Protein AF-A0A7X7AN41-F1 (afdb_monomer_lite)

Secondary structure (DSSP, 8-state):
----S-S---HHHHHHHHS----------S---HHHHHHHHHHHHHHHHHHHH-SHHHHHHHTTS-HHHHHHHHHHHHH---

Radius of gyration: 19.29 Å; chains: 1; bounding box: 28×35×56 Å

Structure (mmCIF, N/CA/C/O backbone):
data_AF-A0A7X7AN41-F1
#
_entry.id   AF-A0A7X7AN41-F1
#
loop_
_atom_site.group_PDB
_atom_site.id
_atom_site.type_symbol
_atom_site.label_atom_id
_atom_site.label_alt_id
_atom_site.label_comp_id
_atom_site.label_asym_id
_atom_site.label_entity_id
_atom_site.label_seq_id
_atom_site.pdbx_PDB_ins_code
_atom_site.Cartn_x
_atom_site.Cartn_y
_atom_site.Cartn_z
_atom_site.occupancy
_atom_site.B_iso_or_equiv
_atom_site.auth_seq_id
_atom_site.auth_comp_id
_atom_site.auth_asym_id
_atom_site.auth_atom_id
_atom_site.pdbx_PDB_model_num
ATOM 1 N N . VAL A 1 1 ? -5.059 -24.955 -37.482 1.00 42.69 1 VAL A N 1
ATOM 2 C CA . VAL A 1 1 ? -4.325 -23.994 -38.342 1.00 42.69 1 VAL A CA 1
ATOM 3 C C . VAL A 1 1 ? -4.339 -22.642 -37.656 1.00 42.69 1 VAL A C 1
ATOM 5 O O . VAL A 1 1 ? -5.417 -22.112 -37.440 1.00 42.69 1 VAL A O 1
ATOM 8 N N . ILE A 1 2 ? -3.179 -22.140 -37.228 1.00 34.84 2 ILE A N 1
ATOM 9 C CA . ILE A 1 2 ? -3.064 -20.796 -36.645 1.00 34.84 2 ILE A CA 1
ATOM 10 C C . ILE A 1 2 ? -2.809 -19.851 -37.819 1.00 34.84 2 ILE A C 1
ATOM 12 O O . ILE A 1 2 ? -1.740 -19.884 -38.422 1.00 34.84 2 ILE A O 1
ATOM 16 N N . THR A 1 3 ? -3.819 -19.082 -38.212 1.00 51.53 3 THR A N 1
ATOM 17 C CA . THR A 1 3 ? -3.716 -18.110 -39.305 1.00 51.53 3 THR A CA 1
ATOM 18 C C . THR A 1 3 ? -3.256 -16.766 -38.747 1.00 51.53 3 THR A C 1
ATOM 20 O O . THR A 1 3 ? -4.082 -15.974 -38.301 1.00 51.53 3 THR A O 1
ATOM 23 N N . SER A 1 4 ? -1.946 -16.507 -38.777 1.00 55.22 4 SER A N 1
ATOM 24 C CA . SER A 1 4 ? -1.358 -15.188 -38.495 1.00 55.22 4 SER A CA 1
ATOM 25 C C . SER A 1 4 ? -0.816 -14.563 -39.782 1.00 55.22 4 SER A C 1
ATOM 27 O O . SER A 1 4 ? -0.151 -15.226 -40.572 1.00 55.22 4 SER A O 1
ATOM 29 N N . GLN A 1 5 ? -1.084 -13.272 -39.993 1.00 60.59 5 GLN A N 1
ATOM 30 C CA . GLN A 1 5 ? -0.756 -12.518 -41.216 1.00 60.59 5 GLN A CA 1
ATOM 31 C C . GLN A 1 5 ? 0.725 -12.086 -41.327 1.00 60.59 5 GLN A C 1
ATOM 33 O O . GLN A 1 5 ? 1.057 -11.207 -42.120 1.00 60.59 5 GLN A O 1
ATOM 38 N N . LYS A 1 6 ? 1.638 -12.685 -40.554 1.00 53.44 6 LYS A N 1
ATOM 39 C CA . LYS A 1 6 ? 3.080 -12.410 -40.632 1.00 53.44 6 LYS A CA 1
ATOM 40 C C . LYS A 1 6 ? 3.879 -13.699 -40.464 1.00 53.44 6 LYS A C 1
ATOM 42 O O . LYS A 1 6 ? 3.715 -14.425 -39.492 1.00 53.44 6 LYS A O 1
ATOM 4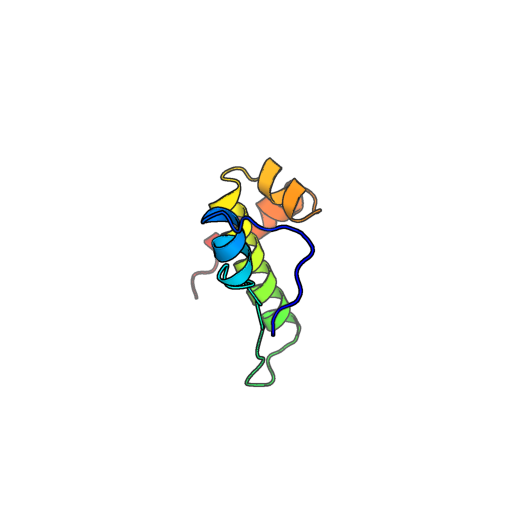7 N N . SER A 1 7 ? 4.724 -13.966 -41.457 1.00 58.19 7 SER A N 1
ATOM 48 C CA . SER A 1 7 ? 5.422 -15.236 -41.701 1.00 58.19 7 SER A CA 1
ATOM 49 C C . SER A 1 7 ? 6.742 -15.403 -40.928 1.00 58.19 7 SER A C 1
ATOM 51 O O . SER A 1 7 ? 7.565 -16.234 -41.307 1.00 58.19 7 SER A O 1
ATOM 53 N N . VAL A 1 8 ? 6.977 -14.629 -39.866 1.00 61.97 8 VAL A N 1
ATOM 54 C CA . VAL A 1 8 ? 8.169 -14.762 -39.016 1.00 61.97 8 VAL A CA 1
ATOM 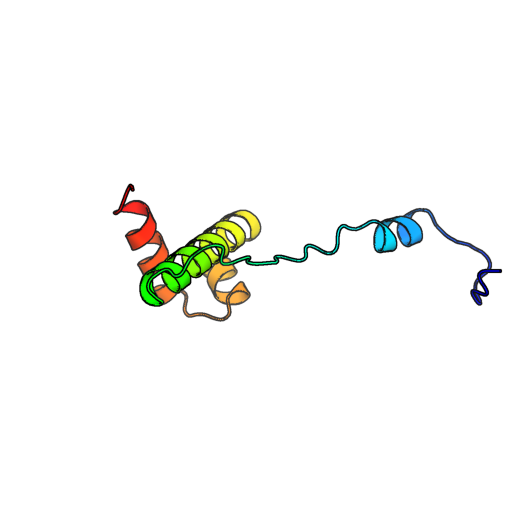55 C C . VAL A 1 8 ? 7.732 -14.538 -37.574 1.00 61.97 8 VAL A C 1
ATOM 57 O O . VAL A 1 8 ? 7.245 -13.461 -37.250 1.00 61.97 8 VAL A O 1
ATOM 60 N N . ILE A 1 9 ? 7.845 -15.581 -36.751 1.00 58.50 9 ILE A N 1
ATOM 61 C CA . ILE A 1 9 ? 7.632 -15.519 -35.302 1.00 58.50 9 ILE A CA 1
ATOM 62 C C . ILE A 1 9 ? 9.030 -15.437 -34.695 1.00 58.50 9 ILE A C 1
ATOM 64 O O . ILE A 1 9 ? 9.794 -16.405 -34.775 1.00 58.50 9 ILE A O 1
ATOM 68 N N . GLU A 1 10 ? 9.397 -14.280 -34.154 1.00 60.19 10 GLU A N 1
ATOM 69 C CA . GLU A 1 10 ? 10.669 -14.119 -33.449 1.00 60.19 10 GLU A CA 1
ATOM 70 C C . GLU A 1 10 ? 10.530 -14.664 -32.020 1.00 60.19 10 GLU A C 1
ATOM 72 O O . GLU A 1 10 ? 9.437 -14.720 -31.457 1.00 60.19 10 GLU A O 1
ATOM 77 N N . LYS A 1 11 ? 11.634 -15.127 -31.413 1.00 58.22 11 LYS A N 1
ATOM 78 C CA . LYS A 1 11 ? 11.613 -15.749 -30.070 1.00 58.22 11 LYS A CA 1
ATOM 79 C C . LYS A 1 11 ? 10.978 -14.840 -29.006 1.00 58.22 11 LYS A C 1
ATOM 81 O O . LYS A 1 11 ? 10.428 -15.345 -28.029 1.00 58.22 11 LYS A O 1
ATOM 86 N N . ASP A 1 12 ? 11.027 -13.530 -29.225 1.00 58.84 12 ASP A N 1
ATOM 87 C CA . ASP A 1 12 ? 10.430 -12.515 -28.363 1.00 58.84 12 ASP A CA 1
ATOM 88 C C . ASP A 1 12 ? 8.891 -12.496 -28.404 1.00 58.84 12 ASP A C 1
ATOM 90 O O . ASP A 1 12 ? 8.267 -12.256 -27.368 1.00 58.84 12 ASP A O 1
ATOM 94 N N . ASP A 1 13 ? 8.264 -12.865 -29.527 1.00 60.16 13 ASP A N 1
ATOM 95 C CA . ASP A 1 13 ? 6.797 -12.950 -29.644 1.00 60.16 13 ASP A CA 1
ATOM 96 C C . ASP A 1 13 ? 6.232 -14.098 -28.790 1.00 60.16 13 ASP A C 1
ATOM 98 O O . ASP A 1 13 ? 5.162 -14.000 -28.186 1.00 60.16 13 ASP A O 1
ATOM 102 N N . LEU A 1 14 ? 6.985 -15.199 -28.680 1.00 64.12 14 LEU A N 1
ATOM 103 C CA . LEU A 1 14 ? 6.615 -16.347 -27.845 1.00 64.12 14 LEU A CA 1
ATOM 104 C C . LEU A 1 14 ? 6.733 -16.029 -26.349 1.00 64.12 14 LEU A C 1
ATOM 106 O O . LEU A 1 14 ? 5.954 -16.538 -25.537 1.00 64.12 14 LEU A O 1
ATOM 110 N N . LEU A 1 15 ? 7.675 -15.158 -25.976 1.00 60.09 15 LEU A N 1
ATOM 111 C CA . LEU A 1 15 ? 7.853 -14.719 -24.594 1.00 60.09 15 LEU A CA 1
ATOM 112 C C . LEU A 1 15 ? 6.673 -13.869 -24.113 1.00 60.09 15 LEU A C 1
ATOM 114 O O . LEU A 1 15 ? 6.362 -13.908 -22.925 1.00 60.09 15 LEU A O 1
ATOM 118 N N . GLU A 1 16 ? 5.967 -13.148 -24.989 1.00 60.28 16 GLU A N 1
ATOM 119 C CA . GLU A 1 16 ? 4.748 -12.424 -24.600 1.00 60.28 16 GLU A CA 1
ATOM 120 C C . GLU A 1 16 ? 3.578 -13.339 -24.238 1.00 60.28 16 GLU A C 1
ATOM 122 O 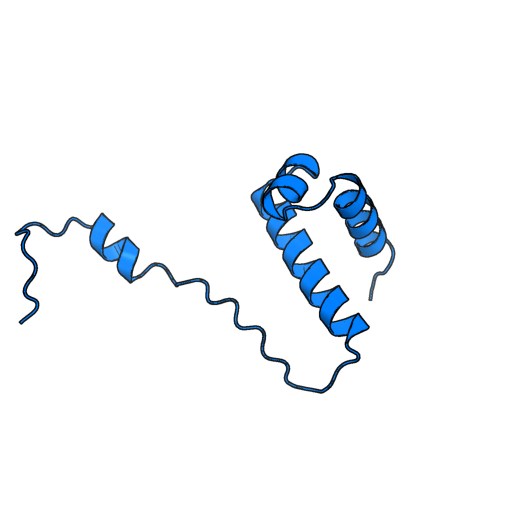O . GLU A 1 16 ? 2.819 -13.009 -23.327 1.00 60.28 16 GLU A O 1
ATOM 127 N N . MET A 1 17 ? 3.464 -14.506 -24.876 1.00 59.62 17 MET A N 1
ATOM 128 C CA . MET A 1 17 ? 2.397 -15.472 -24.590 1.00 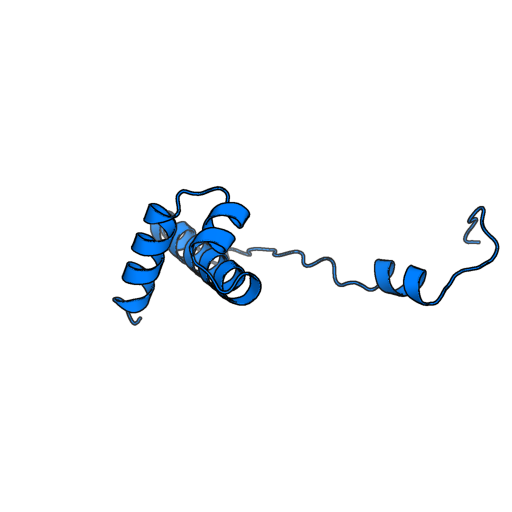59.62 17 MET A CA 1
ATOM 129 C C . MET A 1 17 ? 2.664 -16.300 -23.327 1.00 59.62 17 MET A C 1
ATOM 131 O O . MET A 1 17 ? 1.723 -16.725 -22.660 1.00 59.62 17 MET A O 1
ATOM 135 N N . ILE A 1 18 ? 3.943 -16.525 -23.000 1.00 65.94 18 ILE A N 1
ATOM 136 C CA . ILE A 1 18 ? 4.384 -17.311 -21.835 1.00 65.94 18 ILE A CA 1
ATOM 137 C C . ILE A 1 18 ? 4.661 -16.420 -20.620 1.00 65.94 18 ILE A C 1
ATOM 139 O O . ILE A 1 18 ? 4.810 -16.943 -19.514 1.00 65.94 18 ILE A O 1
ATOM 143 N N . LYS A 1 19 ? 4.694 -15.083 -20.769 1.00 61.19 19 LYS A N 1
ATOM 144 C CA . LYS A 1 19 ? 4.694 -14.183 -19.609 1.00 61.19 19 LYS A CA 1
ATOM 145 C C . LYS A 1 19 ? 3.545 -14.637 -18.712 1.00 61.19 19 LYS A C 1
ATOM 147 O O . LYS A 1 19 ? 2.396 -14.563 -19.154 1.00 61.19 19 LYS A O 1
ATOM 152 N N . PRO A 1 20 ? 3.818 -15.114 -17.482 1.00 57.41 20 PRO A N 1
ATOM 153 C CA . PRO A 1 20 ? 2.747 -15.358 -16.546 1.00 57.41 20 PRO A CA 1
ATOM 154 C C . PRO A 1 20 ? 2.054 -14.011 -16.412 1.00 57.41 20 PRO A C 1
ATOM 156 O O . PRO A 1 20 ? 2.640 -13.049 -15.912 1.00 57.41 20 PRO A O 1
ATOM 159 N N . GLN A 1 21 ? 0.840 -13.914 -16.954 1.00 57.16 21 GLN A N 1
ATOM 160 C CA . GLN A 1 21 ? -0.077 -12.845 -16.618 1.00 57.16 21 GLN A CA 1
ATOM 161 C C . GLN A 1 21 ? -0.113 -12.922 -15.099 1.00 57.16 21 GLN A C 1
ATOM 163 O O . GLN A 1 21 ? -0.599 -13.917 -14.561 1.00 57.16 21 GLN A O 1
ATOM 168 N N . VAL A 1 22 ? 0.538 -11.983 -14.409 1.00 60.03 22 VAL A N 1
ATOM 169 C CA . VAL A 1 22 ? 0.553 -11.945 -12.948 1.00 60.03 22 VAL A CA 1
ATOM 170 C C . VAL A 1 22 ? -0.871 -11.588 -12.548 1.00 60.03 22 VAL A C 1
ATOM 172 O O . VAL A 1 22 ? -1.203 -10.434 -12.297 1.00 60.03 22 VAL A O 1
ATOM 175 N N . GLN A 1 23 ? -1.745 -12.586 -12.585 1.00 56.12 23 GLN A N 1
ATOM 176 C CA . GLN A 1 23 ? -3.077 -12.543 -12.041 1.00 56.12 23 GLN A CA 1
ATOM 177 C C . GLN A 1 23 ? -2.850 -12.615 -10.539 1.00 56.12 23 GLN A C 1
ATOM 179 O O . GLN A 1 23 ? -2.703 -13.684 -9.960 1.00 56.12 23 GLN A O 1
ATOM 184 N N . THR A 1 24 ? -2.699 -11.457 -9.902 1.00 58.19 24 THR A N 1
ATOM 185 C CA . THR A 1 24 ? -2.885 -11.355 -8.455 1.00 58.19 24 THR A CA 1
ATOM 186 C C . THR A 1 24 ? -4.361 -11.612 -8.173 1.00 58.19 24 THR A C 1
ATOM 188 O O . THR A 1 24 ? -5.137 -10.667 -8.045 1.00 58.19 24 THR A O 1
ATOM 191 N N . SER A 1 25 ? -4.765 -12.882 -8.154 1.00 56.88 25 SER A N 1
ATOM 192 C CA . SER A 1 25 ? -6.007 -13.308 -7.526 1.00 56.88 25 SER A CA 1
ATOM 193 C C . SER A 1 25 ? -5.806 -13.224 -6.014 1.00 56.88 25 SER A C 1
ATOM 195 O O . SER A 1 25 ? -4.851 -13.768 -5.462 1.00 56.88 25 SER A O 1
ATOM 197 N N . PHE A 1 26 ? -6.669 -12.463 -5.346 1.00 64.31 26 PHE A N 1
ATOM 198 C CA . PHE A 1 26 ? -6.755 -12.447 -3.891 1.00 64.31 26 PHE A CA 1
ATOM 199 C C . PHE A 1 26 ? -7.925 -13.353 -3.521 1.00 64.31 26 PHE A C 1
ATOM 201 O O . PHE A 1 26 ? -9.080 -12.981 -3.718 1.00 64.31 26 PHE A O 1
ATOM 208 N N . GLU A 1 27 ? -7.626 -14.560 -3.054 1.00 66.94 27 GLU A N 1
ATOM 209 C CA . GLU A 1 27 ? -8.640 -15.501 -2.585 1.00 66.94 27 GLU A CA 1
ATOM 210 C C . GLU A 1 27 ? -8.858 -15.274 -1.089 1.00 66.94 27 GLU A C 1
ATOM 212 O O . GLU A 1 27 ? -7.951 -15.451 -0.278 1.00 66.94 27 GLU A O 1
ATOM 217 N N . ILE A 1 28 ? -10.058 -14.820 -0.725 1.00 71.00 28 ILE A N 1
ATOM 218 C CA . ILE A 1 28 ? -10.477 -14.704 0.673 1.00 71.00 28 ILE A CA 1
ATOM 219 C C . ILE A 1 28 ? -11.041 -16.070 1.066 1.00 71.00 28 ILE A C 1
ATOM 221 O O . ILE A 1 28 ? -12.150 -16.418 0.665 1.00 71.00 28 ILE A O 1
ATOM 225 N N . THR A 1 29 ? -10.260 -16.859 1.803 1.00 74.06 29 THR A N 1
ATOM 226 C CA . THR A 1 29 ? -10.645 -18.216 2.229 1.00 74.06 29 THR A CA 1
ATOM 227 C C . THR A 1 29 ? -11.605 -18.213 3.415 1.00 74.06 29 THR A C 1
ATOM 229 O O . THR A 1 29 ? -12.406 -19.131 3.555 1.00 74.06 29 THR A O 1
ATOM 232 N N . GLU A 1 30 ? -11.552 -17.173 4.251 1.00 75.06 30 GLU A N 1
ATOM 233 C CA . GLU A 1 30 ? -12.372 -17.025 5.454 1.00 75.06 30 GLU A CA 1
ATOM 234 C C . GLU A 1 30 ? -12.819 -15.571 5.639 1.00 75.06 30 GLU A C 1
ATOM 236 O O . GLU A 1 30 ? -12.165 -14.633 5.176 1.00 75.06 30 GLU A O 1
ATOM 241 N N . ILE A 1 31 ? -13.946 -15.372 6.326 1.00 81.50 31 ILE A N 1
ATOM 242 C CA . ILE A 1 31 ? -14.447 -14.032 6.641 1.00 81.50 31 ILE A CA 1
ATOM 243 C C . ILE A 1 31 ? -13.515 -13.397 7.672 1.00 81.50 31 ILE A C 1
ATOM 245 O O . ILE A 1 31 ? -13.556 -13.716 8.857 1.00 81.50 31 ILE A O 1
ATOM 249 N N . VAL A 1 32 ? -12.707 -12.455 7.200 1.00 82.44 32 VAL A N 1
ATOM 250 C CA . VAL A 1 32 ? -11.894 -11.566 8.029 1.00 82.44 32 VAL A CA 1
ATOM 251 C C . VAL A 1 32 ? -12.569 -10.196 8.148 1.00 82.44 32 VAL A C 1
ATOM 253 O O . VAL A 1 32 ? -13.263 -9.763 7.218 1.00 82.44 32 VAL A O 1
ATOM 256 N N . PRO A 1 33 ? -12.381 -9.468 9.263 1.00 86.31 33 PRO A N 1
ATOM 257 C CA . PRO A 1 33 ? -12.841 -8.093 9.372 1.00 86.31 33 PRO A CA 1
ATOM 258 C C . PRO A 1 33 ? -12.328 -7.254 8.198 1.00 86.31 33 PRO A C 1
ATOM 260 O O . PRO A 1 33 ? -11.139 -7.268 7.882 1.00 86.31 33 PRO A O 1
ATOM 263 N N . LEU A 1 34 ? -13.212 -6.467 7.575 1.00 83.06 34 LEU A N 1
ATOM 264 C CA . LEU A 1 34 ? -12.880 -5.656 6.393 1.00 83.06 34 LEU A CA 1
ATOM 265 C C . LEU A 1 34 ? -11.620 -4.801 6.600 1.00 83.06 34 LEU A C 1
ATOM 267 O O . LEU A 1 34 ? -10.817 -4.617 5.690 1.00 83.06 34 LEU A O 1
ATOM 271 N N . LYS A 1 35 ? -11.437 -4.296 7.822 1.00 85.00 35 LYS A N 1
ATOM 272 C CA . LYS A 1 35 ? -10.275 -3.497 8.201 1.00 85.00 35 LYS A CA 1
ATOM 273 C C . LYS A 1 35 ? -8.962 -4.276 8.073 1.00 85.00 35 LYS A C 1
ATOM 275 O O . LYS A 1 35 ? -7.995 -3.721 7.569 1.00 85.00 35 LYS A O 1
ATOM 280 N N . GLU A 1 36 ? -8.941 -5.537 8.487 1.00 84.25 36 GLU A N 1
ATOM 281 C CA . GLU A 1 36 ? -7.755 -6.397 8.420 1.00 84.25 36 GLU A CA 1
ATOM 282 C C . GLU A 1 36 ? -7.445 -6.798 6.978 1.00 84.25 36 GLU A C 1
ATOM 284 O O . GLU A 1 36 ? -6.299 -6.691 6.543 1.00 84.25 36 GLU A O 1
ATOM 289 N N . ALA A 1 37 ? -8.472 -7.144 6.195 1.00 85.38 37 ALA A N 1
ATOM 290 C CA . ALA A 1 37 ? -8.312 -7.442 4.771 1.00 85.38 37 ALA A CA 1
ATOM 291 C C . ALA A 1 37 ? -7.690 -6.266 4.005 1.00 85.38 37 ALA A C 1
ATOM 293 O O . ALA A 1 37 ? -6.745 -6.435 3.231 1.00 85.38 37 ALA A O 1
ATOM 294 N N . VAL A 1 38 ? -8.201 -5.054 4.240 1.00 86.06 38 VAL A N 1
ATOM 295 C CA . VAL A 1 38 ? -7.672 -3.836 3.619 1.00 86.06 38 VAL A CA 1
ATOM 296 C C . VAL A 1 38 ? -6.235 -3.582 4.069 1.00 86.06 38 VAL A C 1
ATOM 298 O O . VAL A 1 38 ? -5.392 -3.275 3.227 1.00 86.06 38 VAL A O 1
ATOM 301 N N . GLU A 1 39 ? -5.925 -3.736 5.358 1.00 85.75 39 GLU A N 1
ATOM 302 C CA . GLU A 1 39 ? -4.563 -3.539 5.867 1.00 85.75 39 GLU A CA 1
ATOM 303 C C . GLU A 1 39 ? -3.558 -4.522 5.249 1.00 85.75 39 GLU A C 1
ATOM 305 O O . GLU A 1 39 ? -2.461 -4.102 4.867 1.00 85.75 39 GLU A O 1
ATOM 310 N N . GLU A 1 40 ? -3.922 -5.793 5.079 1.00 83.94 40 GLU A N 1
ATOM 311 C CA . GLU A 1 40 ? -3.037 -6.793 4.474 1.00 83.94 40 GLU A CA 1
ATOM 312 C C . GLU A 1 40 ? -2.823 -6.537 2.974 1.00 83.94 40 GLU A C 1
ATOM 314 O O . GLU A 1 40 ? -1.687 -6.559 2.490 1.00 83.94 40 GLU A O 1
ATOM 319 N N . ILE A 1 41 ? -3.880 -6.188 2.234 1.00 85.69 41 ILE A N 1
ATOM 320 C CA . ILE A 1 41 ? -3.764 -5.817 0.814 1.00 85.69 41 ILE A CA 1
ATOM 321 C C . ILE A 1 41 ? -2.882 -4.575 0.653 1.00 85.69 41 ILE A C 1
ATOM 323 O O . ILE A 1 41 ? -1.980 -4.540 -0.193 1.00 85.69 41 ILE A O 1
ATOM 327 N N . GLU A 1 42 ? -3.102 -3.554 1.480 1.00 87.50 42 GLU A N 1
ATOM 328 C CA . GLU A 1 42 ? -2.284 -2.346 1.475 1.00 87.50 42 GLU A CA 1
ATOM 329 C C . GLU A 1 42 ? -0.824 -2.657 1.794 1.00 87.50 42 GLU A C 1
ATOM 331 O O . GLU A 1 42 ? 0.067 -2.130 1.124 1.00 87.50 42 GLU A O 1
ATOM 336 N N . ARG A 1 43 ? -0.562 -3.528 2.775 1.00 86.31 43 ARG A N 1
ATOM 337 C CA . ARG A 1 43 ? 0.786 -3.979 3.139 1.00 86.31 43 ARG A CA 1
ATOM 338 C C . ARG A 1 43 ? 1.489 -4.629 1.956 1.00 86.31 43 ARG A C 1
ATOM 340 O O . ARG A 1 43 ? 2.618 -4.244 1.638 1.00 86.31 43 ARG A O 1
ATOM 347 N N . GLN A 1 44 ? 0.832 -5.569 1.286 1.00 86.19 44 GLN A N 1
ATOM 348 C CA . GLN A 1 44 ? 1.395 -6.270 0.133 1.00 86.19 44 GLN A CA 1
ATOM 349 C C . GLN A 1 44 ? 1.672 -5.320 -1.038 1.00 86.19 44 GLN A C 1
ATOM 351 O O . GLN A 1 44 ? 2.746 -5.380 -1.644 1.00 86.19 44 GLN A O 1
ATOM 356 N N . LEU A 1 45 ? 0.749 -4.400 -1.334 1.00 88.06 45 LEU A N 1
ATOM 357 C CA . LEU A 1 45 ? 0.938 -3.368 -2.360 1.00 88.06 45 LEU A CA 1
ATOM 358 C C . LEU A 1 45 ? 2.118 -2.450 -2.034 1.00 88.06 45 LEU A C 1
ATOM 360 O O . LEU A 1 45 ? 2.941 -2.173 -2.911 1.00 88.06 45 LEU A O 1
ATOM 364 N N . LEU A 1 46 ? 2.239 -2.008 -0.780 1.00 87.50 46 LEU A N 1
ATOM 365 C CA . LEU A 1 46 ? 3.341 -1.155 -0.338 1.00 87.50 46 LEU A CA 1
ATOM 366 C C . LEU A 1 46 ? 4.685 -1.877 -0.455 1.00 87.50 46 LEU A C 1
ATOM 368 O O . LEU A 1 46 ? 5.644 -1.289 -0.955 1.00 87.50 46 LEU A O 1
ATOM 372 N N . GLN A 1 47 ? 4.762 -3.144 -0.042 1.00 87.19 47 GLN A N 1
ATOM 373 C CA . GLN A 1 47 ? 5.982 -3.947 -0.159 1.00 87.19 47 GLN A CA 1
ATOM 374 C C . GLN A 1 47 ? 6.386 -4.148 -1.621 1.00 87.19 47 GLN A C 1
ATOM 376 O O . GLN A 1 47 ? 7.535 -3.880 -1.974 1.00 87.19 47 GLN A O 1
ATOM 381 N N . LYS A 1 48 ? 5.443 -4.526 -2.496 1.00 88.75 48 LYS A N 1
ATOM 382 C CA . LYS A 1 48 ? 5.697 -4.677 -3.940 1.00 88.75 48 LYS A CA 1
ATOM 383 C C . LYS A 1 48 ? 6.154 -3.363 -4.576 1.00 88.75 48 LYS A C 1
ATOM 385 O O . LYS A 1 48 ? 7.113 -3.348 -5.349 1.00 88.75 48 LYS A O 1
ATOM 390 N N . ALA A 1 49 ? 5.513 -2.247 -4.230 1.00 89.25 49 ALA A N 1
ATOM 391 C CA . ALA A 1 49 ? 5.900 -0.934 -4.733 1.00 89.25 49 ALA A CA 1
ATOM 392 C C . ALA A 1 49 ? 7.296 -0.523 -4.241 1.00 89.25 49 ALA A C 1
ATOM 394 O O . ALA A 1 49 ? 8.107 -0.035 -5.026 1.00 89.25 49 ALA A O 1
ATOM 395 N N . MET A 1 50 ? 7.619 -0.753 -2.969 1.00 86.31 50 MET A N 1
ATOM 396 C CA . MET A 1 50 ? 8.944 -0.437 -2.428 1.00 86.31 50 MET A CA 1
ATOM 397 C C . MET A 1 50 ? 10.042 -1.318 -3.028 1.00 86.31 50 MET A C 1
ATOM 399 O O . MET A 1 50 ? 11.101 -0.793 -3.371 1.00 86.31 50 MET A O 1
ATOM 403 N N . ALA A 1 51 ? 9.779 -2.611 -3.232 1.00 87.50 51 ALA A N 1
ATOM 404 C CA . ALA A 1 51 ? 10.704 -3.525 -3.899 1.00 87.50 51 ALA A CA 1
ATOM 405 C C . ALA A 1 51 ? 10.997 -3.087 -5.345 1.00 87.50 51 ALA A C 1
ATOM 407 O O . ALA A 1 51 ? 12.145 -3.117 -5.784 1.00 87.50 51 ALA A O 1
ATOM 408 N N . LYS A 1 52 ? 9.974 -2.617 -6.072 1.00 89.06 52 LYS A N 1
ATOM 409 C CA . LYS A 1 52 ? 10.102 -2.204 -7.478 1.00 89.06 52 LYS A CA 1
ATOM 410 C C . LYS A 1 52 ? 10.704 -0.806 -7.660 1.00 89.06 52 LYS A C 1
ATOM 412 O O . LYS A 1 52 ? 11.506 -0.603 -8.566 1.00 89.06 52 LYS A O 1
ATOM 417 N N . TYR A 1 53 ? 10.321 0.165 -6.829 1.00 89.00 53 TYR A N 1
ATOM 418 C CA . TYR A 1 53 ? 10.619 1.586 -7.055 1.00 89.00 53 TYR A CA 1
ATOM 419 C C . TYR A 1 53 ? 11.683 2.182 -6.120 1.00 89.00 53 TYR A C 1
ATOM 421 O O . TYR A 1 53 ? 12.102 3.318 -6.354 1.00 89.00 53 TYR A O 1
ATOM 429 N N . LYS A 1 54 ? 12.130 1.445 -5.085 1.00 85.38 54 LYS A N 1
ATOM 430 C CA . LYS A 1 54 ? 13.198 1.766 -4.102 1.00 85.38 54 LYS A CA 1
ATOM 431 C C . LYS A 1 54 ? 13.025 3.047 -3.271 1.00 85.38 54 LYS A C 1
ATOM 433 O O . LYS A 1 54 ? 13.581 3.152 -2.183 1.00 85.38 54 LYS A O 1
ATOM 438 N N . THR A 1 55 ? 12.255 4.020 -3.747 1.00 89.19 55 THR A N 1
ATOM 439 C CA . THR A 1 55 ? 12.030 5.318 -3.110 1.00 89.19 55 THR A CA 1
ATOM 440 C C . THR A 1 55 ? 10.551 5.512 -2.803 1.00 89.19 55 THR A C 1
ATOM 442 O O . THR A 1 55 ? 9.674 5.140 -3.587 1.00 89.19 55 THR A O 1
ATOM 445 N N . THR A 1 56 ? 10.263 6.166 -1.677 1.00 86.56 56 THR A N 1
ATOM 446 C CA . THR A 1 56 ? 8.884 6.450 -1.249 1.00 86.56 56 THR A CA 1
ATOM 447 C C . THR A 1 56 ? 8.150 7.364 -2.223 1.00 86.56 56 THR A C 1
ATOM 449 O O . THR A 1 56 ? 6.955 7.191 -2.439 1.00 86.56 56 THR A O 1
ATOM 452 N N . ARG A 1 57 ? 8.857 8.300 -2.867 1.00 89.19 57 ARG A N 1
ATOM 453 C CA . ARG A 1 57 ? 8.288 9.186 -3.892 1.00 89.19 57 ARG A CA 1
ATOM 454 C C . ARG A 1 57 ? 7.850 8.416 -5.140 1.00 89.19 57 ARG A C 1
ATOM 456 O O . ARG A 1 57 ? 6.756 8.655 -5.645 1.00 89.19 57 ARG A O 1
ATOM 463 N N . ALA A 1 58 ? 8.680 7.500 -5.638 1.00 89.06 58 ALA A N 1
ATOM 464 C CA . ALA A 1 58 ? 8.338 6.713 -6.819 1.00 89.06 58 ALA A CA 1
ATOM 465 C C . ALA A 1 58 ? 7.245 5.675 -6.515 1.00 89.06 58 ALA A C 1
ATOM 467 O O . ALA A 1 58 ? 6.314 5.532 -7.306 1.00 89.06 58 ALA A O 1
ATOM 468 N N . ALA A 1 59 ? 7.286 5.041 -5.337 1.00 90.62 59 ALA A N 1
ATOM 469 C CA . ALA A 1 59 ? 6.216 4.159 -4.870 1.00 90.62 59 ALA A CA 1
ATOM 470 C C . ALA A 1 59 ? 4.873 4.901 -4.739 1.00 90.62 59 ALA A C 1
ATOM 472 O O . ALA A 1 59 ? 3.851 4.404 -5.201 1.00 90.62 59 ALA A O 1
ATOM 473 N N . ALA A 1 60 ? 4.875 6.120 -4.190 1.00 90.56 60 ALA A N 1
ATOM 474 C CA . ALA A 1 60 ? 3.682 6.961 -4.086 1.00 90.56 60 ALA A CA 1
ATOM 475 C C . ALA A 1 60 ? 3.091 7.313 -5.459 1.00 90.56 60 ALA A C 1
ATOM 477 O O . ALA A 1 60 ? 1.884 7.197 -5.661 1.00 90.56 60 ALA A O 1
ATOM 478 N N . LYS A 1 61 ? 3.949 7.654 -6.430 1.00 91.38 61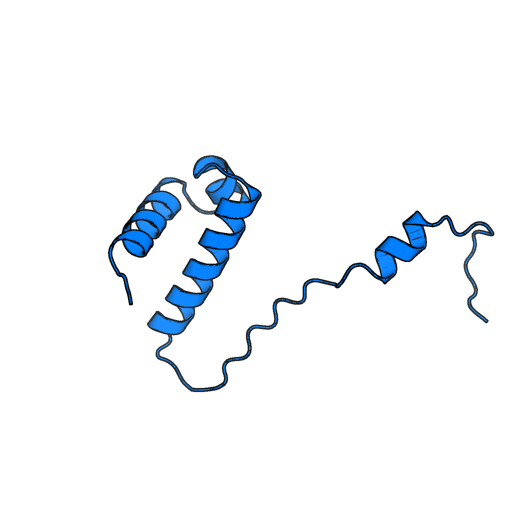 LYS A N 1
ATOM 479 C CA . LYS A 1 61 ? 3.526 7.915 -7.813 1.00 91.38 61 LYS A CA 1
ATOM 480 C C . LYS A 1 61 ? 2.906 6.675 -8.465 1.00 91.38 61 LYS A C 1
ATOM 482 O O . LYS A 1 61 ? 1.885 6.796 -9.133 1.00 91.38 61 LYS A O 1
ATOM 487 N N . ALA A 1 62 ? 3.499 5.499 -8.263 1.00 89.56 62 ALA A N 1
ATOM 488 C CA . ALA A 1 62 ? 3.001 4.243 -8.824 1.00 89.56 62 ALA A CA 1
ATOM 489 C C . ALA A 1 62 ? 1.663 3.808 -8.206 1.00 89.56 62 ALA A C 1
ATOM 491 O O . ALA A 1 62 ? 0.769 3.366 -8.921 1.00 89.56 62 ALA A O 1
ATOM 492 N N . LEU A 1 63 ? 1.514 3.984 -6.893 1.00 87.94 63 LEU A N 1
ATOM 493 C CA . LEU A 1 63 ? 0.291 3.669 -6.152 1.00 87.94 63 LEU A CA 1
ATOM 494 C C . LEU A 1 63 ? -0.772 4.780 -6.232 1.00 87.94 63 LEU A C 1
ATOM 496 O O . LEU A 1 63 ? -1.843 4.623 -5.659 1.00 87.94 63 LEU A O 1
ATOM 500 N N . LYS A 1 64 ? -0.490 5.893 -6.927 1.00 88.69 64 LYS A N 1
ATOM 501 C CA . LYS A 1 64 ? -1.369 7.073 -7.055 1.00 88.69 64 LYS A CA 1
ATOM 502 C C . LYS A 1 64 ? -1.866 7.617 -5.709 1.00 88.69 64 LYS A C 1
ATOM 504 O O . LYS A 1 64 ? -3.006 8.050 -5.577 1.00 88.69 64 LYS A O 1
ATOM 509 N N . VAL A 1 65 ? -0.990 7.616 -4.711 1.00 89.94 65 VAL A N 1
ATOM 510 C CA . VAL A 1 65 ? -1.260 8.151 -3.370 1.00 89.94 65 VAL A CA 1
ATOM 511 C C . VAL A 1 65 ? -0.249 9.234 -3.018 1.00 89.94 65 VAL A C 1
ATOM 513 O O . VAL A 1 65 ? 0.822 9.334 -3.617 1.00 89.94 65 VAL A O 1
ATOM 516 N N . ASN A 1 66 ? -0.553 10.031 -1.996 1.00 89.88 66 ASN A N 1
ATOM 517 C CA . ASN A 1 66 ? 0.395 11.021 -1.497 1.00 89.88 66 ASN A CA 1
ATOM 518 C C . ASN A 1 66 ? 1.623 10.350 -0.866 1.00 89.88 66 ASN A C 1
ATOM 520 O O . ASN A 1 66 ? 1.518 9.351 -0.150 1.00 89.88 66 ASN A O 1
ATOM 524 N N . GLN A 1 67 ? 2.798 10.958 -1.056 1.00 87.19 67 GLN A N 1
ATOM 525 C CA . GLN A 1 67 ? 4.046 10.486 -0.445 1.00 87.19 67 GLN A CA 1
ATOM 526 C C . GLN A 1 67 ? 3.935 10.392 1.084 1.00 87.19 67 GLN A C 1
ATOM 528 O O . GLN A 1 67 ? 4.402 9.421 1.678 1.00 87.19 67 GLN A O 1
ATOM 533 N N . SER A 1 68 ? 3.274 11.362 1.725 1.00 88.56 68 SER A N 1
ATOM 534 C CA . SER A 1 68 ? 3.041 11.371 3.174 1.00 88.56 68 SER A CA 1
ATOM 535 C C . SER A 1 68 ? 2.200 10.180 3.648 1.00 88.56 68 SER A C 1
ATOM 537 O O . SER A 1 68 ? 2.453 9.653 4.731 1.00 88.56 68 SER A O 1
ATOM 539 N N . THR A 1 69 ? 1.258 9.699 2.830 1.00 88.06 69 THR A N 1
ATOM 540 C CA . THR A 1 69 ? 0.467 8.490 3.106 1.00 88.06 69 THR A CA 1
ATOM 541 C C . THR A 1 69 ? 1.347 7.244 3.083 1.00 88.06 69 THR A C 1
ATOM 543 O O . THR A 1 69 ? 1.283 6.435 4.007 1.00 88.06 69 THR A O 1
ATOM 546 N N . VAL A 1 70 ? 2.224 7.117 2.082 1.00 86.62 70 VAL A N 1
ATOM 547 C CA . VAL A 1 70 ? 3.167 5.989 1.979 1.00 86.62 70 VAL A CA 1
ATOM 548 C C . VAL A 1 70 ? 4.133 5.969 3.160 1.00 86.62 70 VAL A C 1
ATOM 550 O O . VAL A 1 70 ? 4.338 4.920 3.760 1.00 86.62 70 VAL A O 1
ATOM 553 N N . VAL A 1 71 ? 4.684 7.123 3.550 1.00 87.38 71 VAL A N 1
ATOM 554 C CA . VAL A 1 71 ? 5.600 7.228 4.700 1.00 87.38 71 VAL A CA 1
ATOM 555 C C . VAL A 1 71 ? 4.908 6.822 6.004 1.00 87.38 71 VAL A C 1
ATOM 557 O O . VAL A 1 71 ? 5.464 6.034 6.769 1.00 87.38 71 VAL A O 1
ATOM 560 N N . LYS A 1 72 ? 3.682 7.307 6.248 1.00 87.69 72 LYS A N 1
ATOM 561 C CA . LYS A 1 72 ? 2.893 6.931 7.435 1.00 87.69 72 LYS A CA 1
ATOM 562 C C . LYS A 1 72 ? 2.594 5.432 7.464 1.00 87.69 72 LYS A C 1
ATOM 564 O O . LYS A 1 72 ? 2.808 4.796 8.494 1.00 87.69 72 LYS A O 1
ATOM 569 N N . LYS A 1 73 ? 2.154 4.860 6.339 1.00 87.25 73 LYS A N 1
ATOM 570 C CA . LYS A 1 73 ? 1.861 3.423 6.232 1.00 87.25 73 LYS A CA 1
ATOM 571 C C . LYS A 1 73 ? 3.122 2.568 6.403 1.00 87.25 73 LYS A C 1
ATOM 573 O O . LYS A 1 73 ? 3.089 1.612 7.164 1.00 87.25 73 LYS A O 1
ATOM 578 N N . LEU A 1 74 ? 4.258 2.950 5.812 1.00 85.81 74 LEU A N 1
ATOM 579 C CA . LEU A 1 74 ? 5.538 2.248 6.003 1.00 85.81 74 LEU A CA 1
ATOM 580 C C . LEU A 1 74 ? 6.015 2.271 7.455 1.00 85.81 74 LEU A C 1
ATOM 582 O O . LEU A 1 74 ? 6.525 1.269 7.950 1.00 85.81 74 LEU A O 1
ATOM 586 N N . LYS A 1 75 ? 5.855 3.407 8.142 1.00 86.00 75 LYS A N 1
ATOM 587 C CA . LYS A 1 75 ? 6.198 3.517 9.562 1.00 86.00 75 LYS A CA 1
ATOM 588 C C . LYS A 1 75 ? 5.322 2.589 10.406 1.00 86.00 75 LYS A C 1
ATOM 590 O O . LYS A 1 75 ? 5.864 1.871 11.236 1.00 86.00 75 LYS A O 1
ATOM 595 N N . LYS A 1 76 ? 4.011 2.548 10.140 1.00 85.12 76 LYS A N 1
ATOM 596 C CA . LYS A 1 76 ? 3.068 1.638 10.813 1.00 85.12 76 LYS A CA 1
ATOM 597 C C . LYS A 1 76 ? 3.458 0.166 10.611 1.00 85.12 76 LYS A C 1
ATOM 599 O O . LYS A 1 76 ? 3.517 -0.577 11.580 1.00 85.12 76 LYS A O 1
ATOM 604 N N . LEU A 1 77 ? 3.830 -0.224 9.388 1.00 79.69 77 LEU A N 1
ATOM 605 C CA . LEU A 1 77 ? 4.271 -1.593 9.072 1.00 79.69 77 LEU A CA 1
ATOM 606 C C . LEU A 1 77 ? 5.533 -2.033 9.821 1.00 79.69 77 LEU A C 1
ATOM 608 O O . LEU A 1 77 ? 5.684 -3.209 10.118 1.00 79.69 77 LEU A O 1
ATOM 612 N N . ARG A 1 78 ? 6.450 -1.107 10.114 1.00 74.88 78 ARG A N 1
ATOM 613 C CA . ARG A 1 78 ? 7.671 -1.412 10.878 1.00 74.88 78 ARG A CA 1
ATOM 614 C C . ARG A 1 78 ? 7.442 -1.489 12.387 1.00 74.88 78 ARG A C 1
ATOM 616 O O . ARG A 1 78 ? 8.307 -1.994 13.089 1.00 74.88 78 ARG A O 1
ATOM 623 N N . GLN A 1 79 ? 6.341 -0.930 12.884 1.00 66.25 79 GLN A N 1
ATOM 624 C CA . GLN A 1 79 ? 6.082 -0.771 14.318 1.00 66.25 79 GLN A CA 1
ATOM 625 C C . GLN A 1 79 ? 5.176 -1.854 14.906 1.00 66.25 79 GLN A C 1
ATOM 627 O O . GLN A 1 79 ? 5.123 -1.984 16.123 1.00 66.25 79 GLN A O 1
ATOM 632 N N . CYS A 1 80 ? 4.514 -2.651 14.070 1.00 46.03 80 CYS A N 1
ATOM 633 C CA . CYS A 1 80 ? 3.764 -3.823 14.504 1.00 46.03 80 CYS A CA 1
ATOM 634 C C . CYS A 1 80 ? 4.413 -5.077 13.900 1.00 46.03 80 CYS A C 1
ATOM 636 O O . CYS A 1 80 ? 4.066 -5.444 12.775 1.00 46.03 80 CYS A O 1
ATOM 638 N N . PRO A 1 81 ? 5.379 -5.715 14.588 1.00 47.97 81 PRO A N 1
ATOM 639 C CA . PRO A 1 81 ? 5.647 -7.121 14.334 1.00 47.97 81 PRO A CA 1
ATOM 640 C C . PRO A 1 81 ? 4.393 -7.892 14.771 1.00 47.97 81 PRO A C 1
ATOM 642 O O . PRO A 1 81 ? 3.840 -7.607 15.833 1.00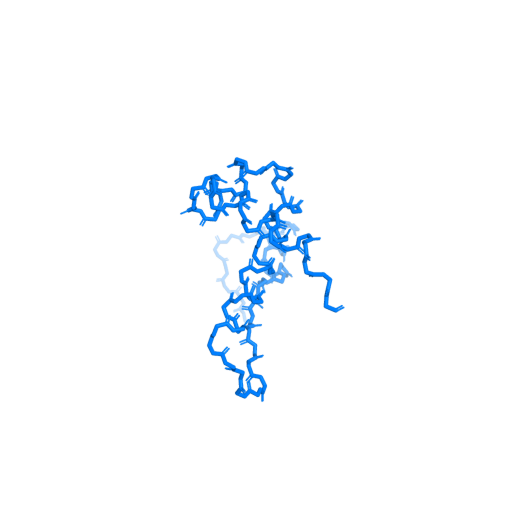 47.97 81 PRO A O 1
ATOM 645 N N . HIS A 1 82 ? 3.892 -8.762 13.898 1.00 51.06 82 HIS A N 1
ATOM 646 C CA . HIS A 1 82 ? 2.847 -9.714 14.259 1.00 51.06 82 HIS A CA 1
ATOM 647 C C . HIS A 1 82 ? 3.446 -10.777 15.179 1.00 51.06 82 HIS A C 1
ATOM 649 O O . HIS A 1 82 ? 4.576 -11.220 14.857 1.00 51.06 82 HIS A O 1
#

Foldseek 3Di:
DDDDPDDDDDPVNVCVVVPPPPPPDDDDPDDDDPVVVVLVVVVVLLVVLCVPPVDLVSSCVVVVHDSVVSVVSVVVVVVDDD

Sequence (82 aa):
VITSQKSVIEKDDLLEMIKPQVQTSFEITEIVPLKEAVEEIERQLLQKAMAKYKTTRAAAKALKVNQSTVVKKLKKLRQCPH

pLDDT: mean 75.1, std 14.95, range [34.84, 91.38]